Protein AF-A0A8T6X301-F1 (afdb_monomer_lite)

Structure (mmCIF, N/CA/C/O backbone):
data_AF-A0A8T6X301-F1
#
_entry.id   AF-A0A8T6X301-F1
#
loop_
_atom_site.group_PDB
_atom_site.id
_atom_site.type_symbol
_atom_site.label_atom_id
_atom_site.label_alt_id
_atom_site.label_comp_id
_atom_site.label_asym_id
_atom_site.label_entity_id
_atom_site.label_seq_id
_atom_site.pdbx_PDB_ins_code
_atom_site.Cartn_x
_atom_site.Cartn_y
_atom_site.Cartn_z
_atom_site.occupancy
_atom_site.B_iso_or_equiv
_atom_site.auth_seq_id
_atom_site.auth_comp_id
_atom_site.auth_asym_id
_atom_site.auth_atom_id
_atom_site.pdbx_PDB_model_num
ATOM 1 N N . MET A 1 1 ? 9.902 -13.469 -38.252 1.00 62.88 1 MET A N 1
ATOM 2 C CA . MET A 1 1 ? 9.679 -12.055 -37.888 1.00 62.88 1 MET A CA 1
ATOM 3 C C . MET A 1 1 ? 8.294 -11.623 -38.348 1.00 62.88 1 MET A C 1
ATOM 5 O O . MET A 1 1 ? 7.881 -12.083 -39.414 1.00 62.88 1 MET A O 1
ATOM 9 N N . PRO A 1 2 ? 7.570 -10.806 -37.562 1.00 67.19 2 PRO A N 1
ATOM 10 C CA . PRO A 1 2 ? 6.297 -10.228 -37.989 1.00 67.19 2 PRO A CA 1
ATOM 11 C C . PRO A 1 2 ? 6.505 -9.416 -39.274 1.00 67.19 2 PRO A C 1
ATOM 13 O O . PRO A 1 2 ? 7.542 -8.781 -39.426 1.00 67.19 2 PRO A O 1
ATOM 16 N N . ARG A 1 3 ? 5.552 -9.457 -40.213 1.00 77.19 3 ARG A N 1
ATOM 17 C CA . ARG A 1 3 ? 5.609 -8.647 -41.449 1.00 77.19 3 ARG A CA 1
ATOM 18 C C . ARG A 1 3 ? 4.878 -7.310 -41.327 1.00 77.19 3 ARG A C 1
ATOM 20 O O . ARG A 1 3 ? 5.087 -6.445 -42.161 1.00 77.19 3 ARG A O 1
ATOM 27 N N . ASN A 1 4 ? 4.030 -7.170 -40.309 1.00 76.88 4 ASN A N 1
ATOM 28 C CA . ASN A 1 4 ? 3.190 -6.009 -40.030 1.00 76.88 4 ASN A CA 1
ATOM 29 C C . ASN A 1 4 ? 3.044 -5.851 -38.505 1.00 76.88 4 ASN A C 1
ATOM 31 O O . ASN A 1 4 ? 3.171 -6.842 -37.782 1.00 76.88 4 ASN A O 1
ATOM 35 N N . GLY A 1 5 ? 2.709 -4.642 -38.048 1.00 81.50 5 GLY A N 1
ATOM 36 C CA . GLY A 1 5 ? 2.464 -4.317 -36.638 1.00 81.50 5 GLY A CA 1
ATOM 37 C C . GLY A 1 5 ? 3.629 -3.590 -35.963 1.00 81.50 5 GLY A C 1
ATOM 38 O O . GLY A 1 5 ? 4.625 -3.253 -36.605 1.00 81.50 5 GLY A O 1
ATOM 39 N N . THR A 1 6 ? 3.478 -3.354 -34.663 1.00 77.06 6 THR A N 1
ATOM 40 C CA . THR A 1 6 ? 4.498 -2.737 -33.811 1.00 77.06 6 THR A CA 1
ATOM 41 C C . THR A 1 6 ? 5.271 -3.831 -33.087 1.00 77.06 6 THR A C 1
ATOM 43 O O . THR A 1 6 ? 4.674 -4.682 -32.428 1.00 77.06 6 THR A O 1
ATOM 46 N N . LEU A 1 7 ? 6.594 -3.827 -33.228 1.00 78.06 7 LEU A N 1
ATOM 47 C CA . LEU A 1 7 ? 7.490 -4.688 -32.467 1.00 78.06 7 LEU A CA 1
ATOM 48 C C . LEU A 1 7 ? 8.012 -3.904 -31.265 1.00 78.06 7 LEU A C 1
ATOM 50 O O . LEU A 1 7 ? 8.788 -2.969 -31.441 1.00 78.06 7 LEU A O 1
ATOM 54 N N . THR A 1 8 ? 7.619 -4.302 -30.060 1.00 73.75 8 THR A N 1
ATOM 55 C CA . THR A 1 8 ? 8.214 -3.776 -28.827 1.00 73.75 8 THR A CA 1
ATOM 56 C C . THR A 1 8 ? 9.490 -4.550 -28.517 1.00 73.75 8 THR A C 1
ATOM 58 O O . THR A 1 8 ? 9.482 -5.778 -28.449 1.00 73.75 8 THR A O 1
ATOM 61 N N . ILE A 1 9 ? 10.589 -3.828 -28.344 1.00 74.88 9 ILE A N 1
ATOM 62 C CA . ILE A 1 9 ? 11.905 -4.342 -27.991 1.00 74.88 9 ILE A CA 1
ATOM 63 C C . ILE A 1 9 ? 12.242 -3.803 -26.608 1.00 74.88 9 ILE A C 1
ATOM 65 O O . ILE A 1 9 ? 12.338 -2.595 -26.405 1.00 74.88 9 ILE A O 1
ATOM 69 N N . LEU A 1 10 ? 12.441 -4.715 -25.665 1.00 68.94 10 LEU A N 1
ATOM 70 C CA . LEU A 1 10 ? 13.071 -4.407 -24.391 1.00 68.94 10 LEU A CA 1
ATOM 71 C C . LEU A 1 10 ? 14.553 -4.704 -24.542 1.00 68.94 10 LEU A C 1
ATOM 73 O O . LEU A 1 10 ? 14.919 -5.808 -24.947 1.00 68.94 10 LEU A O 1
ATOM 77 N N . TRP A 1 11 ? 15.389 -3.719 -24.251 1.00 77.31 11 TRP A N 1
ATOM 78 C CA . TRP A 1 11 ? 16.832 -3.854 -24.358 1.00 77.31 11 TRP A CA 1
ATOM 79 C C . TRP A 1 11 ? 17.485 -3.403 -23.059 1.00 77.31 11 TRP A C 1
ATOM 81 O O . TRP A 1 11 ? 16.969 -2.531 -22.367 1.00 77.31 11 TRP A O 1
ATOM 91 N N . ALA A 1 12 ? 18.609 -4.024 -22.728 1.00 72.19 12 ALA A N 1
ATOM 92 C CA . ALA A 1 12 ? 19.470 -3.632 -21.628 1.00 72.19 12 ALA A CA 1
ATOM 93 C C . ALA A 1 12 ? 20.923 -3.898 -22.035 1.00 72.19 12 ALA A C 1
ATOM 95 O O . ALA A 1 12 ? 21.205 -4.910 -22.676 1.00 72.19 12 ALA A O 1
ATOM 96 N N . ILE A 1 13 ? 21.817 -2.975 -21.702 1.00 79.81 13 ILE A N 1
ATOM 97 C CA . ILE A 1 13 ? 23.258 -3.028 -21.938 1.00 79.81 13 ILE A CA 1
ATOM 98 C C . ILE A 1 13 ? 23.922 -3.104 -20.564 1.00 79.81 13 ILE A C 1
ATOM 100 O O . ILE A 1 13 ? 23.655 -2.267 -19.704 1.00 79.81 13 ILE A O 1
ATOM 104 N N . GLY A 1 14 ? 24.744 -4.127 -20.338 1.00 79.44 14 GLY A N 1
ATOM 105 C CA . GLY A 1 14 ? 25.605 -4.241 -19.158 1.00 79.44 14 GLY A CA 1
ATOM 106 C C . GLY A 1 14 ? 27.037 -3.815 -19.468 1.00 79.44 14 GLY A C 1
ATOM 107 O O . GLY A 1 14 ? 27.471 -3.913 -20.615 1.00 79.44 14 GLY A O 1
ATOM 108 N N . ASP A 1 15 ? 27.765 -3.380 -18.439 1.00 83.50 15 ASP A N 1
ATOM 109 C CA . ASP A 1 15 ? 29.215 -3.143 -18.525 1.00 83.50 15 ASP A CA 1
ATOM 110 C C . ASP A 1 15 ? 30.022 -4.455 -18.466 1.00 83.50 15 ASP A C 1
ATOM 112 O O . ASP A 1 15 ? 31.225 -4.469 -18.737 1.00 83.50 15 ASP A O 1
ATOM 116 N N . SER A 1 16 ? 29.361 -5.566 -18.123 1.00 82.62 16 SER A N 1
ATOM 117 C CA . SER A 1 16 ? 29.932 -6.909 -18.083 1.00 82.62 16 SER A CA 1
ATOM 118 C C . SER A 1 16 ? 28.962 -7.953 -18.655 1.00 82.62 16 SER A C 1
ATOM 120 O O . SER A 1 16 ? 27.754 -7.726 -18.757 1.00 82.62 16 SER A O 1
ATOM 122 N N . ASP A 1 17 ? 29.512 -9.114 -19.020 1.00 79.50 17 ASP A N 1
ATOM 123 C CA . ASP A 1 17 ? 28.754 -10.305 -19.431 1.00 79.50 17 ASP A CA 1
ATOM 124 C C . ASP A 1 17 ? 28.335 -11.176 -18.223 1.00 79.50 17 ASP A C 1
ATOM 126 O O . ASP A 1 17 ? 27.831 -12.292 -18.398 1.00 79.50 17 ASP A O 1
ATOM 130 N N . GLU A 1 18 ? 28.568 -10.719 -16.985 1.00 79.12 18 GLU A N 1
ATOM 131 C CA . GLU A 1 18 ? 28.134 -11.451 -15.798 1.00 79.12 18 GLU A CA 1
ATOM 132 C C . GLU A 1 18 ? 26.612 -11.351 -15.650 1.00 79.12 18 GLU A C 1
ATOM 134 O O . GLU A 1 18 ? 26.026 -10.274 -15.608 1.00 79.12 18 GLU A O 1
ATOM 139 N N . PHE A 1 19 ? 25.952 -12.507 -15.564 1.00 67.50 19 PHE A N 1
ATOM 140 C CA . PHE A 1 19 ? 24.488 -12.586 -15.516 1.00 67.50 19 PHE A CA 1
ATOM 141 C C . PHE A 1 19 ? 23.875 -11.870 -14.301 1.00 67.50 19 PHE A C 1
ATOM 143 O O . PHE A 1 19 ? 22.731 -11.422 -14.367 1.00 67.50 19 PHE A O 1
ATOM 150 N N . ASP A 1 20 ? 24.629 -11.786 -13.205 1.00 68.94 20 ASP A N 1
ATOM 151 C CA . ASP A 1 20 ? 24.191 -11.172 -11.952 1.00 68.94 20 ASP A CA 1
ATOM 152 C C . ASP A 1 20 ? 24.534 -9.674 -11.870 1.00 68.94 20 ASP A C 1
ATOM 154 O O . ASP A 1 20 ? 24.173 -9.020 -10.888 1.00 68.94 20 ASP A O 1
ATOM 158 N N . ASP A 1 21 ? 25.225 -9.130 -12.876 1.00 69.69 21 ASP A N 1
ATOM 159 C CA . ASP A 1 21 ? 25.680 -7.746 -12.865 1.00 69.69 21 ASP A CA 1
ATOM 160 C C . ASP A 1 21 ? 24.584 -6.776 -13.311 1.00 69.69 21 ASP A C 1
ATOM 162 O O . ASP A 1 21 ? 23.663 -7.095 -14.073 1.00 69.69 21 ASP A O 1
ATOM 166 N N . VAL A 1 22 ? 24.679 -5.550 -12.811 1.00 65.00 22 VAL A N 1
ATOM 167 C CA . VAL A 1 22 ? 23.695 -4.509 -13.099 1.00 65.00 22 VAL A CA 1
ATOM 168 C C . VAL A 1 22 ? 23.860 -3.998 -14.533 1.00 65.00 22 VAL A C 1
ATOM 170 O O . VAL A 1 22 ? 24.961 -3.689 -14.983 1.00 65.00 22 VAL A O 1
ATOM 173 N N . HIS A 1 23 ? 22.745 -3.848 -15.252 1.00 68.12 23 HIS A N 1
ATOM 174 C CA . HIS A 1 23 ? 22.743 -3.203 -16.564 1.00 68.12 23 HIS A CA 1
ATOM 175 C C . HIS A 1 23 ? 23.000 -1.692 -16.441 1.00 68.12 23 HIS A C 1
ATOM 177 O O . HIS A 1 23 ? 22.262 -1.004 -15.733 1.00 68.12 23 HIS A O 1
ATOM 183 N N . ALA A 1 24 ? 24.002 -1.192 -17.168 1.00 71.44 24 ALA A N 1
ATOM 184 C CA . ALA A 1 24 ? 24.401 0.211 -17.232 1.00 71.44 24 ALA A CA 1
ATOM 185 C C . ALA A 1 24 ? 23.349 1.093 -17.920 1.00 71.44 24 ALA A C 1
ATOM 187 O O . ALA A 1 24 ? 23.038 2.183 -17.447 1.00 71.44 24 ALA A O 1
ATOM 188 N N . GLU A 1 25 ? 22.747 0.596 -19.002 1.00 72.62 25 GLU A N 1
ATOM 189 C CA . 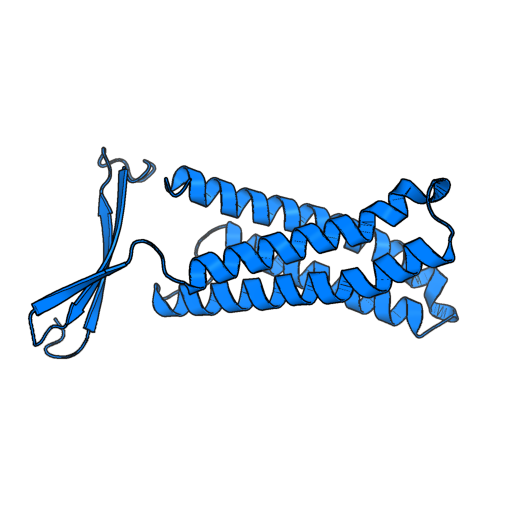GLU A 1 25 ? 21.669 1.276 -19.718 1.00 72.62 25 GLU A CA 1
ATOM 190 C C . GLU A 1 25 ? 20.558 0.290 -20.053 1.00 72.62 25 GLU A C 1
ATOM 192 O O . GLU A 1 25 ? 20.792 -0.904 -20.232 1.00 72.62 25 GLU A O 1
ATOM 197 N N . ARG A 1 26 ? 19.321 0.768 -20.147 1.00 69.62 26 ARG A N 1
ATOM 198 C CA . ARG A 1 26 ? 18.222 -0.027 -20.691 1.00 69.62 26 ARG A CA 1
ATOM 199 C C . ARG A 1 26 ? 17.069 0.844 -21.129 1.00 69.62 26 ARG A C 1
ATOM 201 O O . ARG A 1 26 ? 16.865 1.927 -20.591 1.00 69.62 26 ARG A O 1
ATOM 208 N N . GLY A 1 27 ? 16.247 0.300 -22.010 1.00 67.75 27 GLY A N 1
ATOM 209 C CA . GLY A 1 27 ? 15.086 0.995 -22.524 1.00 67.75 27 GLY A CA 1
ATOM 210 C C . GLY A 1 27 ? 14.039 0.054 -23.092 1.00 67.75 27 GLY A C 1
ATOM 211 O O . GLY A 1 27 ? 14.218 -1.163 -23.211 1.00 67.75 27 GLY A O 1
ATOM 212 N N . ALA A 1 28 ? 12.912 0.656 -23.442 1.00 68.69 28 ALA A N 1
ATOM 213 C CA . ALA A 1 28 ? 11.918 0.049 -24.299 1.00 68.69 28 ALA A CA 1
ATOM 214 C C . ALA A 1 28 ? 11.846 0.881 -25.579 1.00 68.69 28 ALA A C 1
ATOM 216 O O . ALA A 1 28 ? 11.598 2.086 -25.540 1.00 68.69 28 ALA A O 1
ATOM 217 N N . GLY A 1 29 ? 12.071 0.231 -26.713 1.00 74.88 29 GLY A N 1
ATOM 218 C CA . GLY A 1 29 ? 11.831 0.800 -28.029 1.00 74.88 29 GLY A CA 1
ATOM 219 C C . GLY A 1 29 ? 10.643 0.106 -28.670 1.00 74.88 29 GLY A C 1
ATOM 220 O O . GLY A 1 29 ? 10.437 -1.090 -28.478 1.00 74.88 29 GLY A O 1
ATOM 221 N N . SER A 1 30 ? 9.863 0.823 -29.462 1.00 77.62 30 SER A N 1
ATOM 222 C CA . SER A 1 30 ? 8.906 0.203 -30.370 1.00 77.62 30 SER A CA 1
ATOM 223 C C . SER A 1 30 ? 9.292 0.535 -31.801 1.00 77.62 30 SER A C 1
ATOM 225 O O . SER A 1 30 ? 9.649 1.671 -32.092 1.00 77.62 30 SER A O 1
ATOM 227 N N . ILE A 1 31 ? 9.282 -0.460 -32.686 1.00 81.06 31 ILE A N 1
ATOM 228 C CA . ILE A 1 31 ? 9.543 -0.281 -34.115 1.00 81.06 31 ILE A CA 1
ATOM 229 C C . ILE A 1 31 ? 8.270 -0.641 -34.862 1.00 81.06 31 ILE A C 1
ATOM 231 O O . ILE A 1 31 ? 7.806 -1.785 -34.811 1.00 81.06 31 ILE A O 1
ATOM 235 N N . GLU A 1 32 ? 7.707 0.315 -35.593 1.00 85.31 32 GLU A N 1
ATOM 236 C CA . GLU A 1 32 ? 6.650 0.002 -36.543 1.00 85.31 32 GLU A CA 1
ATOM 237 C C . GLU A 1 32 ? 7.271 -0.682 -37.769 1.00 85.31 32 GLU A C 1
ATOM 239 O O . GLU A 1 32 ? 7.989 -0.074 -38.564 1.00 85.31 32 GLU A O 1
ATOM 244 N N . VAL A 1 33 ? 6.991 -1.979 -37.932 1.00 84.38 33 VAL A N 1
ATOM 245 C CA . VAL A 1 33 ? 7.681 -2.861 -38.892 1.00 84.38 33 VAL A CA 1
ATOM 246 C C . VAL A 1 33 ? 7.507 -2.401 -40.346 1.00 84.38 33 VAL A C 1
ATOM 248 O O . VAL A 1 33 ? 8.330 -2.710 -41.204 1.00 84.38 33 VAL A O 1
ATOM 251 N N . ARG A 1 34 ? 6.438 -1.651 -40.639 1.00 84.00 34 ARG A N 1
ATOM 252 C CA . ARG A 1 34 ? 6.105 -1.196 -41.996 1.00 84.00 34 ARG A CA 1
ATOM 253 C C . ARG A 1 34 ? 6.836 0.083 -42.403 1.00 84.00 34 ARG A C 1
ATOM 255 O O . ARG A 1 34 ? 7.172 0.243 -43.572 1.00 84.00 34 ARG A O 1
ATOM 262 N N . THR A 1 35 ? 7.009 1.009 -41.470 1.00 83.50 35 THR A N 1
ATOM 263 C CA . THR A 1 35 ? 7.534 2.362 -41.714 1.00 83.50 35 THR A CA 1
ATOM 264 C C . THR A 1 35 ? 8.985 2.501 -41.268 1.00 83.50 35 THR A C 1
ATOM 266 O O . THR A 1 35 ? 9.679 3.388 -41.754 1.00 83.50 35 THR A O 1
ATOM 269 N N . GLY A 1 36 ? 9.451 1.629 -40.367 1.00 78.88 36 GLY A N 1
ATOM 270 C CA . GLY A 1 36 ? 10.773 1.721 -39.753 1.00 78.88 36 GLY A CA 1
ATOM 271 C C . GLY A 1 36 ? 10.885 2.849 -38.726 1.00 78.88 36 GLY A C 1
ATOM 272 O O . GLY A 1 36 ? 11.986 3.138 -38.269 1.00 78.88 36 GLY A O 1
ATOM 273 N N . THR A 1 37 ? 9.773 3.495 -38.363 1.00 81.44 37 THR A N 1
ATOM 274 C CA . THR A 1 37 ? 9.760 4.511 -37.311 1.00 81.44 37 THR A CA 1
ATOM 275 C C . THR A 1 37 ? 9.928 3.840 -35.957 1.00 81.44 37 THR A C 1
ATOM 277 O O . THR A 1 37 ? 9.172 2.926 -35.617 1.00 81.44 37 THR A O 1
ATOM 280 N N . SER A 1 38 ? 10.927 4.299 -35.206 1.00 74.81 38 SER A N 1
ATOM 281 C CA . SER A 1 38 ? 11.196 3.860 -33.844 1.00 74.81 38 SER A CA 1
ATOM 282 C C . SER A 1 38 ? 10.802 4.938 -32.845 1.00 74.81 38 SER A C 1
ATOM 284 O O . SER A 1 38 ? 11.154 6.103 -33.029 1.00 74.81 38 SER A O 1
ATOM 286 N N . GLU A 1 39 ? 10.124 4.544 -31.776 1.00 73.12 39 GLU A N 1
ATOM 287 C CA . GLU A 1 39 ? 9.834 5.407 -30.634 1.00 73.12 39 GLU A CA 1
ATOM 288 C C . GLU A 1 39 ? 10.472 4.787 -29.392 1.00 73.12 39 GLU A C 1
ATOM 290 O O . GLU A 1 39 ? 10.275 3.602 -29.113 1.00 73.12 39 GLU A O 1
ATOM 295 N N . GLU A 1 40 ? 11.275 5.571 -28.682 1.00 63.81 40 GLU A N 1
ATOM 296 C CA . GLU A 1 40 ? 11.937 5.159 -27.451 1.00 63.81 40 GLU A CA 1
ATOM 297 C C . GLU A 1 40 ? 11.187 5.757 -26.265 1.00 63.81 40 GLU A C 1
ATOM 299 O O . GLU A 1 40 ? 10.841 6.937 -26.256 1.00 63.81 40 GLU A O 1
ATOM 304 N N . THR A 1 41 ? 10.871 4.929 -25.275 1.00 61.97 41 THR A N 1
ATOM 305 C CA . THR A 1 41 ? 10.197 5.371 -24.056 1.00 61.97 41 THR A CA 1
ATOM 306 C C . THR A 1 41 ? 11.008 4.902 -22.861 1.00 61.97 41 THR A C 1
ATOM 308 O O . THR A 1 41 ? 11.050 3.712 -22.555 1.00 61.97 41 THR A O 1
ATOM 311 N N . GLU A 1 42 ? 11.635 5.853 -22.169 1.00 58.78 42 GLU A N 1
ATOM 312 C CA . GLU A 1 42 ? 12.458 5.578 -20.986 1.00 58.78 42 GLU A CA 1
ATOM 313 C C . GLU A 1 42 ? 11.623 5.014 -19.827 1.00 58.78 42 GLU A C 1
ATOM 315 O O . GLU A 1 42 ? 12.083 4.140 -19.098 1.00 58.78 42 GLU A O 1
ATOM 320 N N . THR A 1 43 ? 10.365 5.454 -19.672 1.00 62.88 43 THR A N 1
ATOM 321 C CA . THR A 1 43 ? 9.457 4.973 -18.619 1.00 62.88 43 THR A CA 1
ATOM 322 C C . THR A 1 43 ? 8.001 4.982 -19.095 1.00 62.88 43 THR A C 1
ATOM 324 O O . THR A 1 43 ? 7.535 5.968 -19.669 1.00 62.88 43 THR A O 1
ATOM 327 N N . THR A 1 44 ? 7.238 3.903 -18.874 1.00 69.94 44 THR A N 1
ATOM 328 C CA . THR A 1 44 ? 5.802 3.941 -19.195 1.00 69.94 44 THR A CA 1
ATOM 329 C C . THR A 1 44 ? 5.064 4.769 -18.134 1.00 69.94 44 THR A C 1
ATOM 331 O O . THR A 1 44 ? 5.315 4.596 -16.939 1.00 69.94 44 THR A O 1
ATOM 334 N N . PRO A 1 45 ? 4.099 5.635 -18.499 1.00 81.81 45 PRO A N 1
ATOM 335 C CA . PRO A 1 45 ? 3.297 6.383 -17.522 1.00 81.81 45 PRO A CA 1
ATOM 336 C C . PRO A 1 45 ? 2.625 5.490 -16.462 1.00 81.81 45 PRO A C 1
ATOM 338 O O . PRO A 1 45 ? 2.414 5.905 -15.320 1.00 81.81 45 PRO A O 1
ATOM 341 N N . VAL A 1 46 ? 2.327 4.238 -16.826 1.00 86.19 46 VAL A N 1
ATOM 342 C CA . VAL A 1 46 ? 1.753 3.212 -15.945 1.00 86.19 46 VAL A CA 1
ATOM 343 C C . VAL A 1 46 ? 2.715 2.830 -14.814 1.00 86.19 46 VAL A C 1
ATOM 345 O O . VAL A 1 46 ? 2.270 2.634 -13.681 1.00 86.19 46 VAL A O 1
ATOM 348 N N . TYR A 1 47 ? 4.023 2.789 -15.087 1.00 85.75 47 TYR A N 1
ATOM 349 C CA . TYR A 1 47 ? 5.064 2.539 -14.091 1.00 85.75 47 TYR A CA 1
ATOM 350 C C . TYR A 1 47 ? 5.050 3.607 -12.988 1.00 85.75 47 TYR A C 1
ATOM 352 O O . TYR A 1 47 ? 4.901 3.308 -11.799 1.00 85.75 47 TYR A O 1
ATOM 360 N N . THR A 1 48 ? 5.113 4.878 -13.391 1.00 88.56 48 THR A N 1
ATOM 361 C CA . THR A 1 48 ? 5.083 6.026 -12.474 1.00 88.56 48 THR A CA 1
ATOM 362 C C . THR A 1 48 ? 3.775 6.079 -11.688 1.00 88.56 48 THR A C 1
ATOM 364 O O . THR A 1 48 ? 3.773 6.342 -10.482 1.00 88.56 48 THR A O 1
ATOM 367 N N . MET A 1 49 ? 2.655 5.753 -12.338 1.00 92.88 49 MET A N 1
ATOM 368 C CA . MET A 1 49 ? 1.355 5.644 -11.682 1.00 92.88 49 MET A CA 1
ATOM 369 C C . MET A 1 49 ? 1.342 4.544 -10.609 1.00 92.88 49 MET A C 1
ATOM 371 O O . MET A 1 49 ? 0.878 4.800 -9.496 1.00 92.88 49 MET A O 1
ATOM 375 N N . HIS A 1 50 ? 1.876 3.349 -10.896 1.00 94.25 50 HIS A N 1
ATOM 376 C CA . HIS A 1 50 ? 2.017 2.272 -9.910 1.00 94.25 50 HIS A CA 1
ATOM 377 C C . HIS A 1 50 ? 2.792 2.750 -8.677 1.00 94.25 50 HIS A C 1
ATOM 379 O O . HIS A 1 50 ? 2.285 2.650 -7.557 1.00 94.25 50 HIS A O 1
ATOM 385 N N . MET A 1 51 ? 3.981 3.323 -8.881 1.00 93.50 51 MET A N 1
ATOM 386 C CA . MET A 1 51 ? 4.818 3.817 -7.787 1.00 93.50 51 MET A CA 1
ATOM 387 C C . MET A 1 51 ? 4.106 4.866 -6.935 1.00 93.50 51 MET A C 1
ATOM 389 O O . MET A 1 51 ? 4.078 4.745 -5.710 1.00 93.50 51 MET A O 1
ATOM 393 N N . ALA A 1 52 ? 3.512 5.879 -7.571 1.00 95.12 52 ALA A N 1
ATOM 394 C CA . ALA A 1 52 ? 2.839 6.967 -6.874 1.00 95.12 52 ALA A CA 1
ATOM 395 C C . ALA A 1 52 ? 1.654 6.459 -6.038 1.00 95.12 52 ALA A C 1
ATOM 397 O O . ALA A 1 52 ? 1.491 6.853 -4.881 1.00 95.12 52 ALA A O 1
ATOM 398 N N . LEU A 1 53 ? 0.852 5.544 -6.592 1.00 97.69 53 LEU A N 1
ATOM 399 C CA . LEU A 1 53 ? -0.298 4.955 -5.906 1.00 97.69 53 LEU A CA 1
ATOM 400 C C . LEU A 1 53 ? 0.119 4.071 -4.726 1.00 97.69 53 LEU A C 1
ATOM 402 O O . LEU A 1 53 ? -0.482 4.173 -3.654 1.00 97.69 53 LEU A O 1
ATOM 406 N N . ILE A 1 54 ? 1.161 3.246 -4.886 1.00 97.81 54 ILE A N 1
ATOM 407 C CA . ILE A 1 54 ? 1.708 2.443 -3.786 1.00 97.81 54 ILE A CA 1
ATOM 408 C C . ILE A 1 54 ? 2.297 3.350 -2.703 1.00 97.81 54 ILE A C 1
ATOM 410 O O . ILE A 1 54 ? 1.958 3.180 -1.533 1.00 97.81 54 ILE A O 1
ATOM 414 N N . ALA A 1 55 ? 3.117 4.340 -3.063 1.00 96.94 55 ALA A N 1
ATOM 415 C CA . ALA A 1 55 ? 3.721 5.269 -2.109 1.00 96.94 55 ALA A CA 1
ATOM 416 C C . ALA A 1 55 ? 2.656 6.040 -1.314 1.00 96.94 55 ALA A C 1
ATOM 418 O O . ALA A 1 55 ? 2.727 6.113 -0.084 1.00 96.94 55 ALA A O 1
ATOM 419 N N . LEU A 1 56 ? 1.623 6.547 -1.996 1.00 97.88 56 LEU A N 1
ATOM 420 C CA . LEU A 1 56 ? 0.490 7.208 -1.356 1.00 97.88 56 LEU A CA 1
ATOM 421 C C . LEU A 1 56 ? -0.282 6.243 -0.447 1.00 97.88 56 LEU A C 1
ATOM 423 O O . LEU A 1 56 ? -0.560 6.576 0.704 1.00 97.88 56 LEU A O 1
ATOM 427 N N . GLY A 1 57 ? -0.605 5.042 -0.934 1.00 98.12 57 GLY A N 1
ATOM 428 C CA . GLY A 1 57 ? -1.324 4.021 -0.173 1.00 98.12 57 GLY A CA 1
ATOM 429 C C . GLY A 1 57 ? -0.587 3.627 1.107 1.00 98.12 57 GLY A C 1
ATOM 430 O O . GLY A 1 57 ? -1.170 3.633 2.191 1.00 98.12 57 GLY A O 1
ATOM 431 N N . VAL A 1 58 ? 0.717 3.368 1.013 1.00 98.00 58 VAL A N 1
ATOM 432 C CA . VAL A 1 58 ? 1.568 3.039 2.163 1.00 98.00 58 VAL A CA 1
ATOM 433 C C . VAL A 1 58 ? 1.693 4.227 3.111 1.00 98.00 58 VAL A C 1
ATOM 435 O O . VAL A 1 58 ? 1.468 4.065 4.312 1.00 98.00 58 VAL A O 1
ATOM 438 N N . GLY A 1 59 ? 1.955 5.432 2.599 1.00 98.06 59 GLY A N 1
ATOM 439 C CA . GLY A 1 59 ? 2.009 6.650 3.408 1.00 98.06 59 GLY A CA 1
ATOM 440 C C . GLY A 1 59 ? 0.729 6.849 4.225 1.00 98.06 59 GLY A C 1
ATOM 441 O O . GLY A 1 59 ? 0.784 6.990 5.449 1.00 98.06 59 GLY A O 1
ATOM 442 N N . LEU A 1 60 ? -0.437 6.744 3.581 1.00 97.69 60 LEU A N 1
ATOM 443 C CA . LEU A 1 60 ? -1.739 6.842 4.243 1.00 97.69 60 LEU A CA 1
ATOM 444 C C . LEU A 1 60 ? -1.983 5.702 5.243 1.00 97.69 60 LEU A C 1
ATOM 446 O O . LEU A 1 60 ? -2.563 5.947 6.305 1.00 97.69 60 LEU A O 1
ATOM 450 N N . ALA A 1 61 ? -1.522 4.478 4.964 1.00 97.50 61 ALA A N 1
ATOM 451 C CA . ALA A 1 61 ? -1.623 3.358 5.899 1.00 97.50 61 ALA A CA 1
ATOM 452 C C . ALA A 1 61 ? -0.846 3.647 7.195 1.00 97.50 61 ALA A C 1
ATOM 454 O O . ALA A 1 61 ? -1.403 3.513 8.290 1.00 97.50 61 ALA A O 1
ATOM 455 N N . PHE A 1 62 ? 0.392 4.142 7.093 1.00 97.06 62 PHE A N 1
ATOM 456 C CA . PHE A 1 62 ? 1.187 4.569 8.249 1.00 97.06 62 PHE A CA 1
ATOM 457 C C . PHE A 1 62 ? 0.559 5.774 8.967 1.00 97.06 62 PHE A C 1
ATOM 459 O O . PHE A 1 62 ? 0.451 5.773 10.199 1.0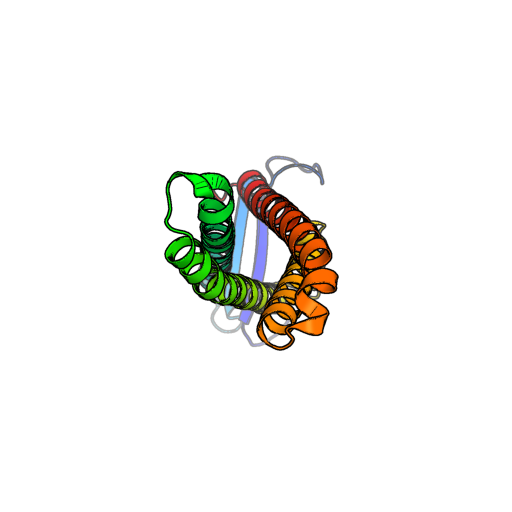0 97.06 62 PHE A O 1
ATOM 466 N N . SER A 1 63 ? 0.050 6.763 8.225 1.00 95.50 63 SER A N 1
ATOM 467 C CA . SER A 1 63 ? -0.688 7.899 8.790 1.00 95.50 63 SER A CA 1
ATOM 468 C C . SER A 1 63 ? -1.966 7.474 9.518 1.00 95.50 63 SER A C 1
ATOM 470 O O . SER A 1 63 ? -2.313 8.080 10.527 1.00 95.50 63 SER A O 1
ATOM 472 N N . SER A 1 64 ? -2.647 6.410 9.078 1.00 94.88 64 SER A N 1
ATOM 473 C CA . SER A 1 64 ? -3.831 5.864 9.761 1.00 94.88 64 SER A CA 1
ATOM 474 C C . SER A 1 64 ? -3.490 5.215 11.110 1.00 94.88 64 SER A C 1
ATOM 476 O O . SER A 1 64 ? -4.340 5.123 12.001 1.00 94.88 64 SER A O 1
ATOM 478 N N . TYR A 1 65 ? -2.241 4.776 11.273 1.00 93.25 65 TYR A N 1
ATOM 479 C CA . TYR A 1 65 ? -1.737 4.095 12.460 1.00 93.25 65 TYR A CA 1
ATOM 480 C C . TYR A 1 65 ? -1.085 5.057 13.469 1.00 93.25 65 TYR A C 1
ATOM 482 O O . TYR A 1 65 ? -1.252 4.882 14.678 1.00 93.25 65 TYR A O 1
ATOM 490 N N . LEU A 1 66 ? -0.411 6.118 13.014 1.00 89.94 66 LEU A N 1
ATOM 491 C CA . LEU A 1 66 ? 0.263 7.107 13.874 1.00 89.94 66 LEU A CA 1
ATOM 492 C C . LEU A 1 66 ? -0.622 7.684 15.007 1.00 89.94 66 LEU A C 1
ATOM 494 O O . LEU A 1 66 ? -0.181 7.685 16.162 1.00 89.94 66 LEU A O 1
ATOM 498 N N . PRO A 1 67 ? -1.885 8.092 14.766 1.00 86.38 67 PRO A N 1
ATOM 499 C CA . PRO A 1 67 ? -2.785 8.568 15.819 1.00 86.38 67 PRO A CA 1
ATOM 500 C C . PRO A 1 67 ? -3.056 7.528 16.920 1.00 86.38 67 PRO A C 1
ATOM 502 O O . PRO A 1 67 ? -3.323 7.893 18.065 1.00 86.38 67 PRO A O 1
ATOM 505 N N . ILE A 1 68 ? -2.957 6.230 16.601 1.00 84.56 68 ILE A N 1
ATOM 506 C CA . ILE A 1 68 ? -3.075 5.128 17.566 1.00 84.56 68 ILE A CA 1
ATOM 507 C C . ILE A 1 68 ? -1.829 5.048 18.449 1.00 84.56 68 ILE A C 1
ATOM 509 O O . ILE A 1 68 ? -1.935 4.634 19.596 1.00 84.56 68 ILE A O 1
ATOM 513 N N . ARG A 1 69 ? -0.643 5.431 17.978 1.00 85.31 69 ARG A N 1
ATOM 514 C CA . ARG A 1 69 ? 0.555 5.482 18.834 1.00 85.31 69 ARG A CA 1
ATOM 515 C C . ARG A 1 69 ? 0.618 6.755 19.664 1.00 85.31 69 ARG A C 1
ATOM 517 O O . ARG A 1 69 ? 1.051 6.717 20.810 1.00 85.31 69 ARG A O 1
ATOM 524 N N . LEU A 1 70 ? 0.078 7.847 19.140 1.00 85.94 70 LEU A N 1
ATOM 525 C CA . LEU A 1 70 ? 0.060 9.154 19.791 1.00 85.94 70 LEU A CA 1
ATOM 526 C C . LEU A 1 70 ? -1.226 9.409 20.596 1.00 85.94 70 LEU A C 1
ATOM 528 O O . LEU A 1 70 ? -1.659 10.555 20.704 1.00 85.94 70 LEU A O 1
ATOM 532 N N . LYS A 1 71 ? -1.852 8.378 21.192 1.00 75.69 71 LYS A N 1
ATOM 533 C CA . LYS A 1 71 ? -3.165 8.521 21.873 1.00 75.69 71 LYS A CA 1
ATOM 534 C C . LYS A 1 71 ? -3.181 9.574 22.981 1.00 75.69 71 LYS A C 1
ATOM 536 O O . LYS A 1 71 ? -4.243 10.109 23.267 1.00 75.69 71 LYS A O 1
ATOM 541 N N . GLY A 1 72 ? -2.033 9.864 23.599 1.00 77.62 72 GLY A N 1
ATOM 542 C CA . GLY A 1 72 ? -1.903 10.924 24.605 1.00 77.62 72 GLY A CA 1
ATOM 543 C C . GLY A 1 72 ? -1.998 12.344 24.034 1.00 77.62 72 GLY A C 1
ATOM 544 O O . GLY A 1 72 ? -2.321 13.268 24.767 1.00 77.62 72 GLY A O 1
ATOM 545 N N . ARG A 1 73 ? -1.761 12.524 22.728 1.00 81.62 73 ARG A N 1
ATOM 546 C CA . ARG A 1 73 ? -1.807 13.826 22.040 1.00 81.62 73 ARG A CA 1
ATOM 547 C C . ARG A 1 73 ? -3.121 14.086 21.303 1.00 81.62 73 ARG A C 1
ATOM 549 O O . ARG A 1 73 ? -3.387 15.222 20.929 1.00 81.62 73 ARG A O 1
ATOM 556 N N . PHE A 1 74 ? -3.949 13.060 21.088 1.00 77.06 74 PHE A N 1
ATOM 557 C CA . PHE A 1 74 ? -5.191 13.182 20.322 1.00 77.06 74 PHE A CA 1
ATOM 558 C C . PHE A 1 74 ? -6.423 12.773 21.138 1.00 77.06 74 PHE A C 1
ATOM 560 O O . PHE A 1 74 ? -6.438 11.696 21.738 1.00 77.06 74 PHE A O 1
ATOM 567 N N . PRO A 1 75 ? -7.522 13.552 21.091 1.00 83.25 75 PRO A N 1
ATOM 568 C CA . PRO A 1 75 ? -8.764 13.151 21.734 1.00 83.25 75 PRO A CA 1
ATOM 569 C C . PRO A 1 75 ? -9.272 11.829 21.152 1.00 83.25 75 PRO A C 1
ATOM 571 O O . PRO A 1 75 ? -9.228 11.621 19.934 1.00 83.25 75 PRO A O 1
ATOM 574 N N . LYS A 1 76 ? -9.824 10.956 22.011 1.00 80.31 76 LYS A N 1
ATOM 575 C CA . LYS A 1 76 ? -10.243 9.586 21.648 1.00 80.31 76 LYS A CA 1
ATOM 576 C C . LYS A 1 76 ? -11.096 9.513 20.374 1.00 80.31 76 LYS A C 1
ATOM 578 O O . LYS A 1 76 ? -10.964 8.592 19.577 1.00 80.31 76 LYS A O 1
ATOM 583 N N . ARG A 1 77 ? -11.965 10.505 20.172 1.00 85.50 77 ARG A N 1
ATOM 584 C CA . ARG A 1 77 ? -12.884 10.566 19.030 1.00 85.50 77 ARG A CA 1
ATOM 585 C C . ARG A 1 77 ? -12.199 10.961 17.716 1.00 85.50 77 ARG A C 1
ATOM 587 O O . ARG A 1 77 ? -12.684 10.566 16.662 1.00 85.50 77 ARG A O 1
ATOM 594 N N . ARG A 1 78 ? -11.104 11.733 17.753 1.00 89.44 78 ARG A N 1
ATOM 595 C CA . ARG A 1 78 ? -10.411 12.217 16.544 1.00 89.44 78 ARG A CA 1
ATOM 596 C C . ARG A 1 78 ? -9.491 11.157 15.948 1.00 89.44 78 ARG A C 1
ATOM 598 O O . ARG A 1 78 ? -9.595 10.903 14.756 1.00 89.44 78 ARG A O 1
ATOM 605 N N . TRP A 1 79 ? -8.661 10.495 16.761 1.00 91.25 79 TRP A N 1
ATOM 606 C CA . TRP A 1 79 ? -7.753 9.462 16.240 1.00 91.25 79 TRP A CA 1
ATOM 607 C C . TRP A 1 79 ? -8.526 8.308 15.593 1.00 91.25 79 TRP A C 1
ATOM 609 O O . TRP A 1 79 ? -8.135 7.815 14.543 1.00 91.25 79 TRP A O 1
ATOM 619 N N . PHE A 1 80 ? -9.663 7.924 16.184 1.00 91.19 80 PHE A N 1
ATOM 620 C CA . PHE A 1 80 ? -10.492 6.846 15.654 1.00 91.19 80 PHE A CA 1
ATOM 621 C C . PHE A 1 80 ? -11.132 7.223 14.312 1.00 91.19 80 PHE A C 1
ATOM 623 O O . PHE A 1 80 ? -11.155 6.404 13.399 1.00 91.19 80 PHE A O 1
ATOM 630 N N . LYS A 1 81 ? -11.590 8.477 14.167 1.00 92.69 81 LYS A N 1
ATOM 631 C CA . LYS A 1 81 ? -12.091 9.011 12.890 1.00 92.69 81 LYS A CA 1
ATOM 632 C C . LYS A 1 81 ? -11.001 9.065 11.817 1.00 92.69 81 LYS A C 1
ATOM 634 O O . LYS A 1 81 ? -11.255 8.714 10.677 1.00 92.69 81 LYS A O 1
ATOM 639 N N . LEU A 1 82 ? -9.787 9.483 12.169 1.00 93.25 82 LEU A N 1
ATOM 640 C CA . LEU A 1 82 ? -8.678 9.471 11.213 1.00 93.25 82 LEU A CA 1
ATOM 641 C C . LEU A 1 82 ? -8.366 8.044 10.762 1.00 93.25 82 LEU A C 1
ATOM 643 O O . LEU A 1 82 ? -8.264 7.797 9.570 1.00 93.25 82 LEU A O 1
ATOM 647 N N . HIS A 1 83 ? -8.303 7.093 11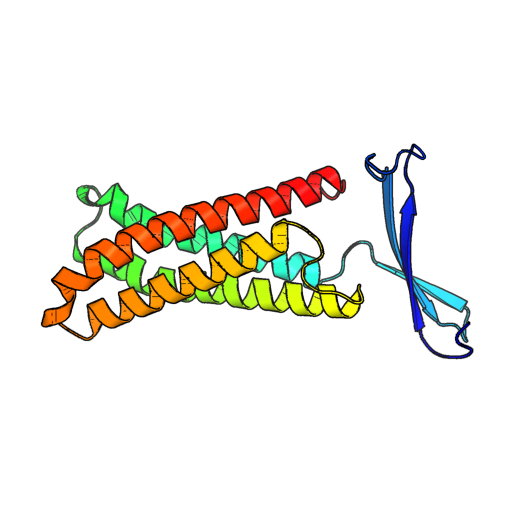.693 1.00 94.94 83 HIS A N 1
ATOM 648 C CA . HIS A 1 83 ? -8.047 5.696 11.363 1.00 94.94 83 HIS A CA 1
ATOM 649 C C . HIS A 1 83 ? -9.121 5.102 10.432 1.00 94.94 83 HIS A C 1
ATOM 651 O O . HIS A 1 83 ? -8.779 4.541 9.397 1.00 94.94 83 HIS A O 1
ATOM 657 N N . ILE A 1 84 ? -10.411 5.271 10.758 1.00 94.88 84 ILE A N 1
ATOM 658 C CA . ILE A 1 84 ? -11.517 4.698 9.968 1.00 94.88 84 ILE A CA 1
ATOM 659 C C . ILE A 1 84 ? -11.642 5.313 8.567 1.00 94.88 84 ILE A C 1
ATOM 661 O O . ILE A 1 84 ? -12.114 4.631 7.666 1.00 94.88 84 ILE A O 1
ATOM 665 N N . TYR A 1 85 ? -11.227 6.571 8.368 1.00 95.56 85 TYR A N 1
ATOM 666 C CA . TYR A 1 85 ? -11.274 7.219 7.053 1.00 95.56 85 TYR A CA 1
ATOM 667 C C . TYR A 1 85 ? -10.000 7.007 6.236 1.00 95.56 85 TYR A C 1
ATOM 669 O O . TYR A 1 85 ? -10.088 6.720 5.048 1.00 95.56 85 TYR A O 1
ATOM 677 N N . LEU A 1 86 ? -8.818 7.104 6.849 1.00 96.50 86 LEU A N 1
ATOM 678 C CA . LEU A 1 86 ? -7.554 6.946 6.127 1.00 96.50 86 LEU A CA 1
ATOM 679 C C . LEU A 1 86 ? -7.299 5.494 5.719 1.00 96.50 86 LEU A C 1
ATOM 681 O O . LEU A 1 86 ? -6.778 5.269 4.634 1.00 96.50 86 LEU A O 1
ATOM 685 N N . ALA A 1 87 ? -7.686 4.515 6.545 1.00 96.00 87 ALA A N 1
ATOM 686 C CA . ALA A 1 87 ? -7.465 3.104 6.240 1.00 96.00 87 ALA A CA 1
ATOM 687 C C . ALA A 1 87 ? -8.088 2.664 4.896 1.00 96.00 87 ALA A C 1
ATOM 68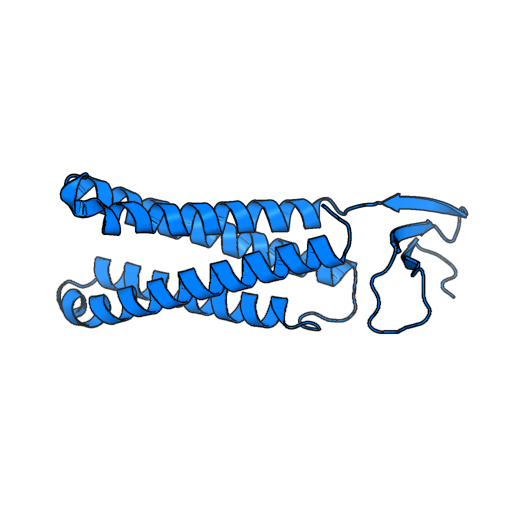9 O O . ALA A 1 87 ? -7.345 2.170 4.056 1.00 96.00 87 ALA A O 1
ATOM 690 N N . PRO A 1 88 ? -9.391 2.857 4.610 1.00 96.56 88 PRO A N 1
ATOM 691 C CA . PRO A 1 88 ? -9.955 2.444 3.323 1.00 96.56 88 PRO A CA 1
ATOM 692 C C . PRO A 1 88 ? -9.366 3.209 2.128 1.00 96.56 88 PRO A C 1
ATOM 694 O O . PRO A 1 88 ? -9.190 2.611 1.071 1.00 96.56 88 PRO A O 1
ATOM 697 N N . ILE A 1 89 ? -9.009 4.490 2.287 1.00 97.88 89 ILE A N 1
ATOM 698 C CA . ILE A 1 89 ? -8.361 5.274 1.219 1.00 97.88 89 ILE A CA 1
ATOM 699 C C . ILE A 1 89 ? -6.964 4.713 0.919 1.00 97.88 89 ILE A C 1
ATOM 701 O O . ILE A 1 89 ? -6.620 4.512 -0.243 1.00 97.88 89 ILE A O 1
ATOM 705 N N . ALA A 1 90 ? -6.188 4.400 1.960 1.00 97.94 90 ALA A N 1
ATOM 706 C CA . ALA A 1 90 ? -4.882 3.761 1.834 1.00 97.94 90 ALA A CA 1
ATOM 707 C C . ALA A 1 90 ? -4.974 2.438 1.059 1.00 97.94 90 ALA A C 1
ATOM 709 O O . ALA A 1 90 ? -4.213 2.207 0.123 1.00 97.94 90 ALA A O 1
ATOM 710 N N . ILE A 1 91 ? -5.955 1.600 1.409 1.00 98.00 91 ILE A N 1
ATOM 711 C CA . ILE A 1 91 ? -6.202 0.315 0.742 1.00 98.00 91 ILE A CA 1
ATOM 712 C C . ILE A 1 91 ? -6.604 0.519 -0.718 1.00 98.00 91 ILE A C 1
ATOM 714 O O . ILE A 1 91 ? -6.114 -0.206 -1.579 1.00 98.00 91 ILE A O 1
ATOM 718 N N . GLY A 1 92 ? -7.439 1.519 -1.011 1.00 98.00 92 GLY A N 1
ATOM 719 C CA . GLY A 1 92 ? -7.771 1.900 -2.383 1.00 98.00 92 GLY A CA 1
ATOM 720 C C . GLY A 1 92 ? -6.526 2.247 -3.201 1.00 98.00 92 GLY A C 1
ATOM 721 O O . GLY A 1 92 ? -6.360 1.723 -4.298 1.00 98.00 92 GLY A O 1
ATOM 722 N N . GLY A 1 93 ? -5.612 3.045 -2.640 1.00 97.88 93 GLY A N 1
ATOM 723 C CA . GLY A 1 93 ? -4.324 3.359 -3.269 1.00 97.88 93 GLY A CA 1
ATOM 724 C C . GLY A 1 93 ? -3.478 2.114 -3.547 1.00 97.88 93 GLY A C 1
ATOM 725 O O . GLY A 1 93 ? -2.989 1.946 -4.660 1.00 97.88 93 GLY A O 1
ATOM 726 N N . VAL A 1 94 ? -3.376 1.193 -2.581 1.00 98.12 94 VAL A N 1
ATOM 727 C CA . VAL A 1 94 ? -2.646 -0.076 -2.765 1.00 98.12 94 VAL A CA 1
ATOM 728 C C . VAL A 1 94 ? -3.281 -0.941 -3.858 1.00 98.12 94 VAL A C 1
ATOM 730 O O . VAL A 1 94 ? -2.562 -1.451 -4.712 1.00 98.12 94 VAL A O 1
ATOM 733 N N . ILE A 1 95 ? -4.611 -1.087 -3.874 1.00 98.38 95 ILE A N 1
ATOM 734 C CA . ILE A 1 95 ? -5.325 -1.863 -4.902 1.00 98.38 95 ILE A CA 1
ATOM 735 C C . ILE A 1 95 ? -5.082 -1.263 -6.286 1.00 98.38 95 ILE A C 1
ATOM 737 O O . ILE A 1 95 ? -4.680 -1.983 -7.193 1.00 98.38 95 ILE A O 1
ATOM 741 N N . LEU A 1 96 ? -5.289 0.047 -6.448 1.00 98.06 96 LEU A N 1
ATOM 742 C CA . LEU A 1 96 ? -5.083 0.721 -7.731 1.00 98.06 96 LEU A CA 1
ATOM 743 C C . LEU A 1 96 ? -3.621 0.633 -8.182 1.00 98.06 96 LEU A C 1
ATOM 745 O O . LEU A 1 96 ? -3.363 0.396 -9.359 1.00 98.06 96 LEU A O 1
ATOM 749 N N . GLY A 1 97 ? -2.672 0.754 -7.250 1.00 97.38 97 GLY A N 1
ATOM 750 C CA . GLY A 1 97 ? -1.255 0.546 -7.525 1.00 97.38 97 GLY A CA 1
ATOM 751 C C . GLY A 1 97 ? -0.977 -0.869 -8.033 1.00 97.38 97 GLY A C 1
ATOM 752 O O . GLY A 1 97 ? -0.362 -1.028 -9.082 1.00 97.38 97 GLY A O 1
ATOM 753 N N . VAL A 1 98 ? -1.465 -1.910 -7.355 1.00 96.00 98 VAL A N 1
ATOM 754 C CA . VAL A 1 98 ? -1.297 -3.305 -7.808 1.00 96.00 98 VAL A CA 1
ATOM 755 C C . VAL A 1 98 ? -1.953 -3.539 -9.173 1.00 96.00 98 VAL A C 1
ATOM 757 O O . VAL A 1 98 ? -1.358 -4.194 -10.025 1.00 96.00 98 VAL A O 1
ATOM 760 N N . THR A 1 99 ? -3.130 -2.963 -9.421 1.00 95.69 99 THR A N 1
ATOM 761 C CA . THR A 1 99 ? -3.791 -3.016 -10.733 1.00 95.69 99 THR A CA 1
ATOM 762 C C . THR A 1 99 ? -2.936 -2.369 -11.825 1.00 95.69 99 THR A C 1
ATOM 764 O O . THR A 1 99 ? -2.786 -2.946 -12.899 1.00 95.69 99 THR A O 1
ATOM 767 N N . ALA A 1 100 ? -2.317 -1.216 -11.552 1.00 94.06 100 ALA A N 1
ATOM 768 C CA . ALA A 1 100 ? -1.387 -0.579 -12.483 1.00 94.06 100 ALA A CA 1
ATOM 769 C C . ALA A 1 100 ? -0.177 -1.482 -12.786 1.00 94.06 100 ALA A C 1
ATOM 771 O O . ALA A 1 100 ? 0.175 -1.663 -13.948 1.00 94.06 100 ALA A O 1
ATOM 772 N N . ALA A 1 101 ? 0.403 -2.128 -11.766 1.00 91.94 101 ALA A N 1
ATOM 773 C CA . ALA A 1 101 ? 1.482 -3.098 -11.969 1.00 91.94 101 ALA A CA 1
ATOM 774 C C . ALA A 1 101 ? 1.044 -4.309 -12.805 1.00 91.94 101 ALA A C 1
ATOM 776 O O . ALA A 1 101 ? 1.825 -4.806 -13.611 1.00 91.94 101 ALA A O 1
ATOM 777 N N . TYR A 1 102 ? -0.192 -4.786 -12.639 1.00 91.69 102 TYR A N 1
ATOM 778 C CA . TYR A 1 102 ? -0.715 -5.887 -13.444 1.00 91.69 102 TYR A CA 1
ATOM 779 C C . TYR A 1 102 ? -0.760 -5.532 -14.937 1.00 91.69 102 TYR A C 1
ATOM 781 O O . TYR A 1 102 ? -0.287 -6.325 -15.754 1.00 91.69 102 TYR A O 1
ATOM 789 N N . PHE A 1 103 ? -1.276 -4.345 -15.279 1.00 89.19 103 PHE A N 1
ATOM 790 C CA . PHE A 1 103 ? -1.322 -3.862 -16.664 1.00 89.19 103 PHE A CA 1
ATOM 791 C C . PHE A 1 103 ? 0.076 -3.625 -17.235 1.00 89.19 103 PHE A C 1
ATOM 793 O O . PHE A 1 103 ? 0.377 -4.112 -18.318 1.00 89.19 103 PHE A O 1
ATOM 800 N N . MET A 1 104 ? 0.959 -2.994 -16.461 1.00 85.12 104 MET A N 1
ATOM 801 C CA . MET A 1 104 ? 2.357 -2.784 -16.839 1.00 85.12 104 MET A CA 1
ATOM 802 C C . MET A 1 104 ? 3.069 -4.096 -17.199 1.00 85.12 104 MET A C 1
ATOM 804 O O . MET A 1 104 ? 3.775 -4.175 -18.196 1.00 85.12 104 MET A O 1
ATOM 808 N N . VAL A 1 105 ? 2.883 -5.152 -16.402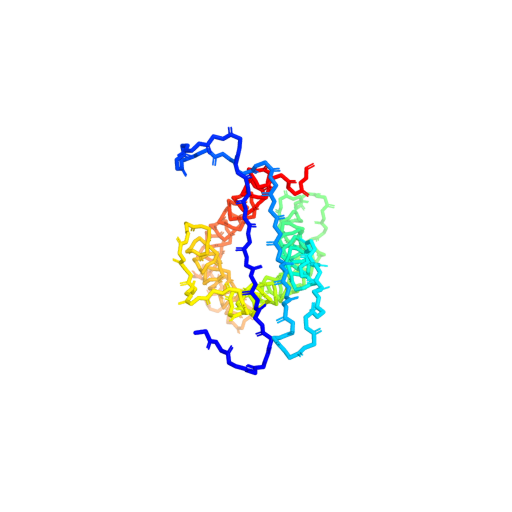 1.00 83.25 105 VAL A N 1
ATOM 809 C CA . VAL A 1 105 ? 3.514 -6.456 -16.664 1.00 83.25 105 VAL A CA 1
ATOM 810 C C . VAL A 1 105 ? 2.868 -7.175 -17.849 1.00 83.25 105 VAL A C 1
ATOM 812 O O . VAL A 1 105 ? 3.576 -7.872 -18.572 1.00 83.25 105 VAL A O 1
ATOM 815 N N . ALA A 1 106 ? 1.559 -6.996 -18.061 1.00 81.62 106 ALA A N 1
ATOM 816 C CA . ALA A 1 106 ? 0.841 -7.573 -19.198 1.00 81.62 106 ALA A CA 1
ATOM 817 C C . ALA A 1 106 ? 1.263 -6.955 -20.543 1.00 81.62 106 ALA A C 1
ATOM 819 O O . ALA A 1 106 ? 1.216 -7.637 -21.561 1.00 81.62 106 ALA A O 1
ATOM 820 N N . GLU A 1 107 ? 1.686 -5.689 -20.547 1.00 71.44 107 GLU A N 1
ATOM 821 C CA . GLU A 1 107 ? 2.218 -5.012 -21.737 1.00 71.44 107 GLU A CA 1
ATOM 822 C C . GLU A 1 107 ? 3.670 -5.406 -22.046 1.00 71.44 107 GLU A C 1
ATOM 824 O O . GLU A 1 107 ? 4.070 -5.421 -23.208 1.00 71.44 107 GLU A O 1
ATOM 829 N N . LEU A 1 108 ? 4.464 -5.720 -21.015 1.00 67.00 108 LEU A N 1
ATOM 830 C CA . LEU A 1 108 ? 5.919 -5.876 -21.131 1.00 67.00 108 LEU A CA 1
ATOM 831 C C . LEU A 1 108 ? 6.410 -7.330 -21.098 1.00 67.00 108 LEU A C 1
ATOM 833 O O . LEU A 1 108 ? 7.573 -7.580 -21.411 1.00 67.00 108 LEU A O 1
ATOM 837 N N . SER A 1 109 ? 5.598 -8.302 -20.671 1.00 64.19 109 SER A N 1
ATOM 838 C CA . SER A 1 109 ? 6.090 -9.673 -20.486 1.00 64.19 109 SER A CA 1
ATOM 839 C C . SER A 1 109 ? 5.019 -10.759 -20.559 1.00 64.19 109 SER A C 1
ATOM 841 O O . SER A 1 109 ? 3.864 -10.550 -20.201 1.00 64.19 109 SER A O 1
ATOM 843 N N . ASP A 1 110 ? 5.466 -11.980 -20.858 1.00 63.28 110 ASP A N 1
ATOM 844 C CA . ASP A 1 110 ? 4.632 -13.188 -20.866 1.00 63.28 110 ASP A CA 1
ATOM 845 C C . ASP A 1 110 ? 4.391 -13.790 -19.463 1.00 63.28 110 ASP A C 1
ATOM 847 O O . ASP A 1 110 ? 4.120 -14.987 -19.337 1.00 63.28 110 ASP A O 1
ATOM 851 N N . GLY A 1 111 ? 4.580 -13.050 -18.361 1.00 69.50 111 GLY A N 1
ATOM 852 C CA . GLY A 1 111 ? 4.368 -13.652 -17.043 1.00 69.50 111 GLY A CA 1
ATOM 853 C C . GLY A 1 111 ? 4.384 -12.717 -15.844 1.00 69.50 111 GLY A C 1
ATOM 854 O O . GLY A 1 111 ? 5.417 -12.172 -15.455 1.00 69.50 111 GLY A O 1
ATOM 855 N N . HIS A 1 112 ? 3.249 -12.667 -15.154 1.00 70.94 112 HIS A N 1
ATOM 856 C CA . HIS A 1 112 ? 3.136 -12.131 -13.802 1.00 70.94 112 HIS A CA 1
ATOM 857 C C . HIS A 1 112 ? 3.872 -13.050 -12.802 1.00 70.94 112 HIS A C 1
ATOM 859 O O . HIS A 1 112 ? 3.855 -14.267 -12.950 1.00 70.94 112 HIS A O 1
ATOM 865 N N . LEU A 1 113 ? 4.498 -12.477 -11.761 1.00 80.12 113 LEU A N 1
ATOM 866 C CA . LEU A 1 113 ? 5.163 -13.197 -10.647 1.00 80.12 113 LEU A CA 1
ATOM 867 C C . LEU A 1 113 ? 6.546 -13.841 -10.921 1.00 80.12 113 LEU A C 1
ATOM 869 O O . LEU A 1 113 ? 6.905 -14.840 -10.302 1.00 80.12 113 LEU A O 1
ATOM 873 N N . ARG A 1 114 ? 7.388 -13.265 -11.784 1.00 83.31 114 ARG A N 1
ATOM 874 C CA . ARG A 1 114 ? 8.748 -13.804 -12.040 1.00 83.31 114 ARG A CA 1
ATOM 875 C C . ARG A 1 114 ? 9.831 -13.390 -11.036 1.00 83.31 114 ARG A C 1
ATOM 877 O O . ARG A 1 114 ? 10.968 -13.820 -11.156 1.00 83.31 114 ARG A O 1
ATOM 884 N N . ALA A 1 115 ? 9.502 -12.552 -10.058 1.00 83.81 115 ALA A N 1
ATOM 885 C CA . ALA A 1 115 ? 10.463 -12.030 -9.088 1.00 83.81 115 ALA A CA 1
ATOM 886 C C . ALA A 1 115 ? 9.911 -12.117 -7.658 1.00 83.81 115 ALA A C 1
ATOM 888 O O . ALA A 1 115 ? 8.692 -12.168 -7.494 1.00 83.81 115 ALA A O 1
ATOM 889 N N . PRO A 1 116 ? 10.757 -12.060 -6.616 1.00 87.69 116 PRO A N 1
ATOM 890 C CA . PRO A 1 116 ? 10.301 -12.085 -5.223 1.00 87.69 116 PRO A CA 1
ATOM 891 C C . PRO A 1 116 ? 9.327 -10.948 -4.860 1.00 87.69 116 PRO A C 1
ATOM 893 O O . PRO A 1 116 ? 8.348 -11.171 -4.147 1.00 87.69 116 PRO A O 1
ATOM 896 N N . HIS A 1 117 ? 9.554 -9.738 -5.389 1.00 92.88 117 HIS A N 1
ATOM 897 C CA . HIS A 1 117 ? 8.749 -8.542 -5.103 1.00 92.88 117 HIS A CA 1
ATOM 898 C C . HIS A 1 117 ? 7.226 -8.741 -5.294 1.00 92.88 117 HIS A C 1
ATOM 900 O O . HIS A 1 117 ? 6.477 -8.512 -4.340 1.00 92.88 117 HIS A O 1
ATOM 906 N N . PRO A 1 118 ? 6.722 -9.198 -6.460 1.00 92.81 118 PRO A N 1
ATOM 907 C CA . PRO A 1 118 ? 5.286 -9.379 -6.659 1.00 92.81 118 PRO A CA 1
ATOM 908 C C . PRO A 1 118 ? 4.652 -10.464 -5.767 1.00 92.81 118 PRO A C 1
ATOM 910 O O . PRO A 1 118 ? 3.489 -10.306 -5.396 1.00 92.81 118 PRO A O 1
ATOM 913 N N . TYR A 1 119 ? 5.381 -11.506 -5.337 1.00 94.81 119 TYR A N 1
ATOM 914 C CA . TYR A 1 119 ? 4.863 -12.453 -4.330 1.00 94.81 119 TYR A CA 1
ATOM 915 C C . TYR A 1 119 ? 4.624 -11.762 -2.987 1.00 94.81 119 TYR A C 1
ATOM 917 O O . TYR A 1 119 ? 3.565 -11.923 -2.373 1.00 94.81 119 TYR A O 1
ATOM 925 N N . GLY A 1 120 ? 5.589 -10.943 -2.557 1.00 95.88 120 GLY A N 1
ATOM 926 C CA . GLY A 1 120 ? 5.440 -10.106 -1.372 1.00 95.88 120 GLY A CA 1
ATOM 927 C C . GLY A 1 120 ? 4.256 -9.146 -1.502 1.00 95.88 120 GLY A C 1
ATOM 928 O O . GLY A 1 120 ? 3.463 -9.024 -0.570 1.00 95.88 120 GLY A O 1
ATOM 929 N N . GLY A 1 121 ? 4.087 -8.519 -2.671 1.00 96.38 121 GLY A N 1
ATOM 930 C CA . GLY A 1 121 ? 2.972 -7.615 -2.963 1.00 96.38 121 GLY A CA 1
ATOM 931 C C . GLY A 1 121 ? 1.600 -8.280 -2.843 1.00 96.38 121 GLY A C 1
ATOM 932 O O . GLY A 1 121 ? 0.711 -7.731 -2.190 1.00 96.38 121 GLY A O 1
ATOM 933 N N . VAL A 1 122 ? 1.435 -9.489 -3.389 1.00 96.81 122 VAL A N 1
ATOM 934 C CA . VAL A 1 122 ? 0.192 -10.271 -3.251 1.00 96.81 122 VAL A CA 1
ATOM 935 C C . VAL A 1 122 ? -0.091 -10.599 -1.786 1.00 96.81 122 VAL A C 1
ATOM 937 O O . VAL A 1 122 ? -1.214 -10.402 -1.317 1.00 96.81 122 VAL A O 1
ATOM 940 N N . LEU A 1 123 ? 0.922 -11.046 -1.037 1.00 97.81 123 LEU A N 1
ATOM 941 C CA . LEU A 1 123 ? 0.767 -11.360 0.384 1.00 97.81 123 LEU A CA 1
ATOM 942 C C . LEU A 1 123 ? 0.406 -10.112 1.211 1.00 97.81 123 LEU A C 1
ATOM 944 O O . LEU A 1 123 ? -0.479 -10.168 2.073 1.00 97.81 123 LEU A O 1
ATOM 948 N N . ALA A 1 124 ? 1.047 -8.974 0.931 1.00 98.12 124 ALA A N 1
ATOM 949 C CA . ALA A 1 124 ? 0.761 -7.693 1.572 1.00 98.12 124 ALA A CA 1
ATOM 950 C C . ALA A 1 124 ? -0.672 -7.225 1.282 1.00 98.12 124 ALA A C 1
ATOM 952 O O . ALA A 1 124 ? -1.389 -6.831 2.208 1.00 98.12 124 ALA A O 1
ATOM 953 N N . LEU A 1 125 ? -1.124 -7.324 0.027 1.00 98.00 125 LEU A N 1
ATOM 954 C CA . LEU A 1 125 ? -2.487 -6.982 -0.372 1.00 98.00 125 LEU A CA 1
ATOM 955 C C . LEU A 1 125 ? -3.513 -7.887 0.321 1.00 98.00 125 LEU A C 1
ATOM 957 O O . LEU A 1 125 ? -4.445 -7.383 0.947 1.00 98.00 125 LEU A O 1
ATOM 961 N N . ALA A 1 126 ? -3.321 -9.208 0.283 1.00 98.38 126 ALA A N 1
ATOM 962 C CA . ALA A 1 126 ? -4.221 -10.163 0.928 1.00 98.38 126 ALA A CA 1
ATOM 963 C C . ALA A 1 126 ? -4.353 -9.892 2.436 1.00 98.38 126 ALA A C 1
ATOM 965 O O . ALA A 1 126 ? -5.462 -9.792 2.966 1.00 98.38 126 ALA A O 1
ATOM 966 N N . THR A 1 127 ? -3.225 -9.681 3.122 1.00 98.44 127 THR A N 1
ATOM 967 C CA . THR A 1 127 ? -3.206 -9.340 4.554 1.00 98.44 127 THR A CA 1
ATOM 968 C C . THR A 1 127 ? -3.941 -8.024 4.819 1.00 98.44 127 THR A C 1
ATOM 970 O O . THR A 1 127 ? -4.730 -7.922 5.758 1.00 98.44 127 THR A O 1
ATOM 973 N N . THR A 1 128 ? -3.748 -7.023 3.963 1.00 98.19 128 THR A N 1
ATOM 974 C CA . THR A 1 128 ? -4.410 -5.717 4.066 1.00 98.19 128 THR A CA 1
ATOM 975 C C . THR A 1 128 ? -5.934 -5.822 3.903 1.00 98.19 128 THR A C 1
ATOM 977 O O . THR A 1 128 ? -6.688 -5.209 4.665 1.00 98.19 128 THR A O 1
ATOM 980 N N . LEU A 1 129 ? -6.415 -6.661 2.980 1.00 98.19 129 LEU A N 1
ATOM 981 C CA . LEU A 1 129 ? -7.844 -6.947 2.814 1.00 98.19 129 LEU A CA 1
ATOM 982 C C . LEU A 1 129 ? -8.436 -7.662 4.040 1.00 98.19 129 LEU A C 1
ATOM 984 O O . LEU A 1 129 ? -9.538 -7.321 4.478 1.00 98.19 129 LEU A O 1
ATOM 988 N N . VAL A 1 130 ? -7.694 -8.590 4.656 1.00 98.31 130 VAL A N 1
ATOM 989 C CA . VAL A 1 130 ? -8.091 -9.224 5.928 1.00 98.31 130 VAL A CA 1
ATOM 990 C C . VAL A 1 130 ? -8.222 -8.182 7.042 1.00 98.31 130 VAL A C 1
ATOM 992 O O . VAL A 1 130 ? -9.204 -8.196 7.788 1.00 98.31 130 VAL A O 1
ATOM 995 N N . VAL A 1 131 ? -7.286 -7.232 7.145 1.00 98.12 131 VAL A N 1
ATOM 996 C CA . VAL A 1 131 ? -7.353 -6.136 8.130 1.00 98.12 131 VAL A CA 1
ATOM 997 C C . VAL A 1 131 ? -8.616 -5.299 7.944 1.00 98.12 131 VAL A C 1
ATOM 999 O O . VAL A 1 131 ? -9.290 -5.002 8.938 1.00 98.12 131 VAL A O 1
ATOM 1002 N N . LEU A 1 132 ? -8.969 -4.962 6.697 1.00 97.38 132 LEU A N 1
ATOM 1003 C CA . LEU A 1 132 ? -10.197 -4.234 6.374 1.00 97.38 132 LEU A CA 1
ATOM 1004 C C . LEU A 1 132 ? -11.442 -5.025 6.776 1.00 97.38 132 LEU A C 1
ATOM 1006 O O . LEU A 1 132 ? -12.305 -4.489 7.470 1.00 97.38 132 LEU A O 1
ATOM 1010 N N . ALA A 1 133 ? -11.517 -6.305 6.405 1.00 97.44 133 ALA A N 1
ATOM 1011 C CA . ALA A 1 133 ? -12.642 -7.172 6.748 1.00 97.44 133 ALA A CA 1
ATOM 1012 C C . ALA A 1 133 ? -12.838 -7.274 8.272 1.00 97.44 133 ALA A C 1
ATOM 1014 O O . ALA A 1 133 ? -13.957 -7.131 8.779 1.00 97.44 133 ALA A O 1
ATOM 1015 N N . LEU A 1 134 ? -11.747 -7.435 9.028 1.00 96.94 134 LEU A N 1
ATOM 1016 C CA . LEU A 1 134 ? -11.776 -7.432 10.492 1.00 96.94 134 LEU A CA 1
ATOM 1017 C C . LEU A 1 134 ? -12.206 -6.069 11.059 1.00 96.94 134 LEU A C 1
ATOM 1019 O O . LEU A 1 134 ? -12.989 -6.023 12.010 1.00 96.94 134 LEU A O 1
ATOM 1023 N N . GLY A 1 135 ? -11.742 -4.964 10.466 1.00 95.81 135 GLY A N 1
ATOM 1024 C CA . GLY A 1 135 ? -12.123 -3.603 10.854 1.00 95.81 135 GLY A CA 1
ATOM 1025 C C . GLY A 1 135 ? -13.614 -3.327 10.640 1.00 95.81 135 GLY A C 1
ATOM 1026 O O . GLY A 1 135 ? -14.290 -2.827 11.538 1.00 95.81 135 GLY A O 1
ATOM 1027 N N . LEU A 1 136 ? -14.165 -3.733 9.495 1.00 95.88 136 LEU A N 1
ATOM 1028 C CA . LEU A 1 136 ? -15.599 -3.632 9.205 1.00 95.88 136 LEU A CA 1
ATOM 1029 C C . LEU A 1 136 ? -16.428 -4.518 10.145 1.00 95.88 136 LEU A C 1
ATOM 1031 O O . LEU A 1 136 ? -17.457 -4.085 10.668 1.00 95.88 136 LEU A O 1
ATOM 1035 N N . THR A 1 137 ? -15.949 -5.729 10.440 1.00 95.44 137 THR A N 1
ATOM 1036 C CA . THR A 1 137 ? -16.601 -6.640 11.395 1.00 95.44 137 THR A CA 1
ATOM 1037 C C . THR A 1 137 ? -16.635 -6.044 12.806 1.00 95.44 137 THR A C 1
ATOM 1039 O O . THR A 1 137 ? -17.667 -6.102 13.480 1.00 95.44 137 THR A O 1
ATOM 1042 N N . PHE A 1 138 ? -15.543 -5.399 13.236 1.00 94.06 138 PHE A N 1
ATOM 1043 C CA . PHE A 1 138 ? -15.461 -4.683 14.514 1.00 94.06 138 PHE A CA 1
ATOM 1044 C C . PHE A 1 138 ? -16.500 -3.555 14.626 1.00 9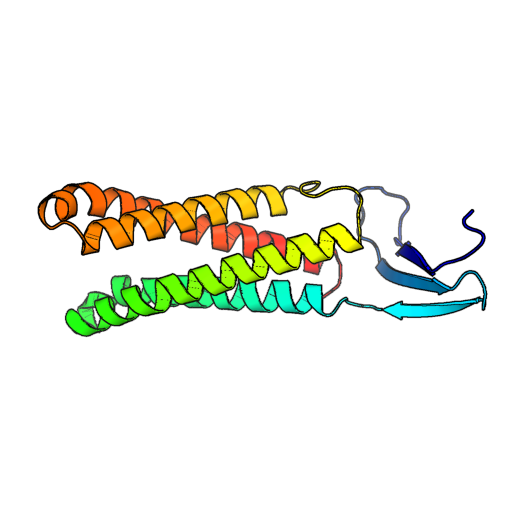4.06 138 PHE A C 1
ATOM 1046 O O . PHE A 1 138 ? -17.031 -3.299 15.711 1.00 94.06 138 PHE A O 1
ATOM 1053 N N . LEU A 1 139 ? -16.798 -2.874 13.517 1.00 93.12 139 LEU A N 1
ATOM 1054 C CA . LEU A 1 139 ? -17.798 -1.806 13.477 1.00 93.12 139 LEU A CA 1
ATOM 1055 C C . LEU A 1 139 ? -19.231 -2.346 13.490 1.00 93.12 139 LEU A C 1
ATOM 1057 O O . LEU A 1 139 ? -20.094 -1.743 14.128 1.00 93.12 139 LEU A O 1
ATOM 1061 N N . ARG A 1 140 ? -19.477 -3.481 12.825 1.00 94.88 140 ARG A N 1
ATOM 1062 C CA . ARG A 1 140 ? -20.823 -4.033 12.624 1.00 94.88 140 ARG A CA 1
ATOM 1063 C C . ARG A 1 140 ? -21.387 -4.761 13.846 1.00 94.88 140 ARG A C 1
ATOM 1065 O O . ARG A 1 140 ? -22.579 -4.644 14.106 1.00 94.88 140 ARG A O 1
ATOM 1072 N N . SER A 1 141 ? -20.569 -5.497 14.604 1.00 93.75 141 SER A N 1
ATOM 1073 C CA . SER A 1 141 ? -21.055 -6.330 15.719 1.00 93.75 141 SER A CA 1
ATOM 1074 C C . SER A 1 141 ? -20.422 -5.952 17.054 1.00 93.75 141 SER A C 1
ATOM 1076 O O . SER A 1 141 ? -19.208 -6.045 17.223 1.00 93.75 141 SER A O 1
ATOM 1078 N N . LYS A 1 142 ? -21.253 -5.577 18.041 1.00 91.19 142 LYS A N 1
ATOM 1079 C CA . LYS A 1 142 ? -20.809 -5.297 19.420 1.00 91.19 142 LYS A CA 1
ATOM 1080 C C . LYS A 1 142 ? -20.270 -6.549 20.120 1.00 91.19 142 LYS A C 1
ATOM 1082 O O . LYS A 1 142 ? -19.291 -6.439 20.851 1.00 91.19 142 LYS A O 1
ATOM 1087 N N . GLU A 1 143 ? -20.866 -7.709 19.859 1.00 93.75 143 GLU A N 1
ATOM 1088 C CA . GLU A 1 143 ? -20.489 -8.996 20.460 1.00 93.75 143 GLU A CA 1
ATOM 1089 C C . GLU A 1 143 ? -19.112 -9.468 19.986 1.00 93.75 143 GLU A C 1
ATOM 1091 O O . GLU A 1 143 ? -18.316 -10.002 20.759 1.00 93.75 143 GLU A O 1
ATOM 1096 N N . LEU A 1 144 ? -18.792 -9.216 18.713 1.00 92.56 144 LEU A N 1
ATOM 1097 C CA . LEU A 1 144 ? -17.520 -9.628 18.131 1.00 92.56 144 LEU A CA 1
ATOM 1098 C C . LEU A 1 144 ? -16.372 -8.672 18.461 1.00 92.56 144 LEU A C 1
ATOM 1100 O O . LEU A 1 144 ? -15.220 -9.081 18.331 1.00 92.56 144 LEU A O 1
ATOM 1104 N N . LYS A 1 145 ? -16.635 -7.443 18.941 1.00 91.12 145 LYS A N 1
ATOM 1105 C CA . LYS A 1 145 ? -15.595 -6.423 19.200 1.00 91.12 145 LYS A CA 1
ATOM 1106 C C . LYS A 1 145 ? -14.416 -6.953 20.005 1.00 91.12 145 LYS A C 1
ATOM 1108 O O . LYS A 1 145 ? -13.272 -6.695 19.640 1.00 91.12 145 LYS A O 1
ATOM 1113 N N . GLY A 1 146 ? -14.686 -7.684 21.087 1.00 91.75 146 GLY A N 1
ATOM 1114 C CA . GLY A 1 146 ? -13.635 -8.269 21.923 1.00 91.75 146 GLY A CA 1
ATOM 1115 C C . GLY A 1 146 ? -12.804 -9.313 21.172 1.00 91.75 146 GLY A C 1
ATOM 1116 O O . GLY A 1 146 ? -11.577 -9.297 21.257 1.00 91.75 146 GLY A O 1
ATOM 1117 N N . LYS A 1 147 ? -13.472 -10.163 20.383 1.00 95.44 147 LYS A N 1
ATOM 1118 C CA . LYS A 1 147 ? -12.867 -11.281 19.647 1.00 95.44 147 LYS A CA 1
ATOM 1119 C C . LYS A 1 147 ? -12.049 -10.818 18.439 1.00 95.44 147 LYS A C 1
ATOM 1121 O O . LYS A 1 147 ? -10.970 -11.348 18.209 1.00 95.44 147 LYS A O 1
ATOM 1126 N N . VAL A 1 148 ? -12.514 -9.809 17.696 1.00 96.94 148 VAL A N 1
ATOM 1127 C CA . VAL A 1 148 ? -11.846 -9.355 16.460 1.00 96.94 148 VAL A CA 1
ATOM 1128 C C . VAL A 1 148 ? -10.761 -8.307 16.690 1.00 96.94 148 VAL A C 1
ATOM 1130 O O . VAL A 1 148 ? -9.890 -8.132 15.842 1.00 96.94 148 VAL A O 1
ATOM 1133 N N . ARG A 1 149 ? -10.757 -7.623 17.842 1.00 94.94 149 ARG A N 1
ATOM 1134 C CA . ARG A 1 149 ? -9.815 -6.526 18.104 1.00 94.94 149 ARG A CA 1
ATOM 1135 C C . ARG A 1 149 ? -8.357 -6.978 18.075 1.00 94.94 149 ARG A C 1
ATOM 1137 O O . ARG A 1 149 ? -7.536 -6.313 17.452 1.00 94.94 149 ARG A O 1
ATOM 1144 N N . ARG A 1 150 ? -8.017 -8.069 18.769 1.00 96.50 150 ARG A N 1
ATOM 1145 C CA . ARG A 1 150 ? -6.630 -8.562 18.816 1.00 96.50 150 ARG A CA 1
ATOM 1146 C C . ARG A 1 150 ? -6.164 -9.073 17.442 1.00 96.50 150 ARG A C 1
ATOM 1148 O O . ARG A 1 150 ? -5.108 -8.613 17.016 1.00 96.50 150 ARG A O 1
ATOM 1155 N N . PRO A 1 151 ? -6.940 -9.905 16.718 1.00 98.00 151 PRO A N 1
ATOM 1156 C CA . PRO A 1 151 ? -6.629 -10.266 15.336 1.00 98.00 151 PRO A CA 1
ATOM 1157 C C . PRO A 1 151 ? -6.442 -9.058 14.415 1.00 98.00 151 PRO A C 1
ATOM 1159 O O . PRO A 1 151 ? -5.449 -9.001 13.703 1.00 98.00 151 PRO A O 1
ATOM 1162 N N . HIS A 1 152 ? -7.329 -8.057 14.475 1.00 97.44 152 HIS A N 1
ATOM 1163 C CA . HIS A 1 152 ? -7.224 -6.849 13.648 1.00 97.44 152 HIS A CA 1
ATOM 1164 C C . HIS A 1 152 ? -5.914 -6.090 13.898 1.00 97.44 152 HIS A C 1
ATOM 1166 O O . HIS A 1 152 ? -5.254 -5.670 12.955 1.00 97.44 152 HIS A O 1
ATOM 1172 N N . ILE A 1 153 ? -5.508 -5.952 15.165 1.00 96.12 153 ILE A N 1
ATOM 1173 C CA . ILE A 1 153 ? -4.253 -5.282 15.529 1.00 96.12 153 ILE A CA 1
ATOM 1174 C C . ILE A 1 153 ? -3.039 -6.074 15.024 1.00 96.12 153 ILE A C 1
ATOM 1176 O O . ILE A 1 153 ? -2.132 -5.483 14.449 1.00 96.12 153 ILE A O 1
ATOM 1180 N N . LEU A 1 154 ? -3.016 -7.396 15.227 1.00 98.00 154 LEU A N 1
ATOM 1181 C CA . LEU A 1 154 ? -1.902 -8.246 14.791 1.00 98.00 154 LEU A CA 1
ATOM 1182 C C . LEU A 1 154 ? -1.775 -8.274 13.266 1.00 98.00 154 LEU A C 1
ATOM 1184 O O . LEU A 1 154 ? -0.687 -8.052 12.741 1.00 98.00 154 LEU A O 1
ATOM 1188 N N . ALA A 1 155 ? -2.891 -8.472 12.564 1.00 97.94 155 ALA A N 1
ATOM 1189 C CA . ALA A 1 155 ? -2.934 -8.420 11.110 1.00 97.94 155 ALA A CA 1
ATOM 1190 C C . ALA A 1 155 ? -2.542 -7.028 10.591 1.00 97.94 155 ALA A C 1
ATOM 1192 O O . ALA A 1 155 ? -1.829 -6.931 9.600 1.00 97.94 155 ALA A O 1
ATOM 1193 N N . GLY A 1 156 ? -2.940 -5.953 11.283 1.00 97.56 156 GLY A N 1
ATOM 1194 C CA . GLY A 1 156 ? -2.559 -4.582 10.943 1.00 97.56 156 GLY A CA 1
ATOM 1195 C C . GLY A 1 156 ? -1.052 -4.349 11.032 1.00 97.56 156 GLY A C 1
ATOM 1196 O O . GLY A 1 156 ? -0.471 -3.752 10.131 1.00 97.56 156 GLY A O 1
ATOM 1197 N N . TYR A 1 157 ? -0.400 -4.862 12.081 1.00 97.75 157 TYR A N 1
ATOM 1198 C CA . TYR A 1 157 ? 1.060 -4.808 12.191 1.00 97.75 157 TYR A CA 1
ATOM 1199 C C . TYR A 1 157 ? 1.751 -5.589 11.083 1.00 97.75 157 TYR A C 1
ATOM 1201 O O . TYR A 1 157 ? 2.667 -5.065 10.454 1.00 97.75 157 TYR A O 1
ATOM 1209 N N . LEU A 1 158 ? 1.292 -6.814 10.831 1.00 98.31 158 LEU A N 1
ATOM 1210 C CA . LEU A 1 158 ? 1.840 -7.648 9.772 1.00 98.31 158 LEU A CA 1
ATOM 1211 C C . LEU A 1 158 ? 1.687 -6.974 8.401 1.00 98.31 158 LEU A C 1
ATOM 1213 O O . LEU A 1 158 ? 2.656 -6.905 7.656 1.00 98.31 158 LEU A O 1
ATOM 1217 N N . ALA A 1 159 ? 0.513 -6.410 8.102 1.00 98.31 159 ALA A N 1
ATOM 1218 C CA . ALA A 1 159 ? 0.259 -5.685 6.860 1.00 98.31 159 ALA A CA 1
ATOM 1219 C C . ALA A 1 159 ? 1.199 -4.483 6.691 1.00 98.31 159 ALA A C 1
ATOM 1221 O O . ALA A 1 159 ? 1.786 -4.331 5.627 1.00 98.31 159 ALA A O 1
ATOM 1222 N N . LEU A 1 160 ? 1.392 -3.657 7.728 1.00 98.06 160 LEU A N 1
ATOM 1223 C CA . LEU A 1 160 ? 2.303 -2.505 7.658 1.00 98.06 160 LEU A CA 1
ATOM 1224 C C . LEU A 1 160 ? 3.758 -2.924 7.421 1.00 98.06 160 LEU A C 1
ATOM 1226 O O . LEU A 1 160 ? 4.450 -2.287 6.632 1.00 98.06 160 LEU A O 1
ATOM 1230 N N . ILE A 1 161 ? 4.215 -3.990 8.085 1.00 98.31 161 ILE A N 1
ATOM 1231 C CA . ILE A 1 161 ? 5.568 -4.527 7.897 1.00 98.31 161 ILE A CA 1
ATOM 1232 C C . ILE A 1 161 ? 5.732 -5.059 6.472 1.00 98.31 161 ILE A C 1
ATOM 1234 O O . ILE A 1 161 ? 6.698 -4.708 5.803 1.00 98.31 161 ILE A O 1
ATOM 1238 N N . LEU A 1 162 ? 4.779 -5.860 5.987 1.00 98.25 162 LEU A N 1
ATOM 1239 C CA . LEU A 1 162 ? 4.812 -6.409 4.632 1.00 98.25 162 LEU A CA 1
ATOM 1240 C C . LEU A 1 162 ? 4.775 -5.306 3.572 1.00 98.25 162 LEU A C 1
ATOM 1242 O O . LEU A 1 162 ? 5.582 -5.337 2.652 1.00 98.25 162 LEU A O 1
ATOM 1246 N N . LEU A 1 163 ? 3.891 -4.315 3.717 1.00 98.19 163 LEU A N 1
ATOM 1247 C CA . LEU A 1 163 ? 3.830 -3.164 2.815 1.00 98.19 163 LEU A CA 1
ATOM 1248 C C . LEU A 1 163 ? 5.160 -2.408 2.791 1.00 98.19 163 LEU A C 1
ATOM 1250 O O . LEU A 1 163 ? 5.648 -2.094 1.713 1.00 98.19 163 LEU A O 1
ATOM 1254 N N . LEU A 1 164 ? 5.777 -2.169 3.952 1.00 97.69 164 LEU A N 1
ATOM 1255 C CA . LEU A 1 164 ? 7.076 -1.504 4.024 1.00 97.69 164 LEU A CA 1
ATOM 1256 C C . LEU A 1 164 ? 8.175 -2.321 3.336 1.00 97.69 164 LEU A C 1
ATOM 1258 O O . LEU A 1 164 ? 8.898 -1.775 2.511 1.00 97.69 164 LEU A O 1
ATOM 1262 N N . ILE A 1 165 ? 8.281 -3.619 3.639 1.00 97.75 165 ILE A N 1
ATOM 1263 C CA . ILE A 1 165 ? 9.273 -4.514 3.023 1.00 97.75 165 ILE A CA 1
ATOM 1264 C C . ILE A 1 165 ? 9.089 -4.546 1.506 1.00 97.75 165 ILE A C 1
ATOM 1266 O O . ILE A 1 165 ? 10.057 -4.402 0.766 1.00 97.75 165 ILE A O 1
ATOM 1270 N N . VAL A 1 166 ? 7.853 -4.696 1.029 1.00 97.69 166 VAL A N 1
ATOM 1271 C CA . VAL A 1 166 ? 7.555 -4.750 -0.405 1.00 97.69 166 VAL A CA 1
ATOM 1272 C C . VAL A 1 166 ? 7.877 -3.419 -1.074 1.00 97.69 166 VAL A C 1
ATOM 1274 O O . VAL A 1 166 ? 8.571 -3.422 -2.086 1.00 97.69 166 VAL A O 1
ATOM 1277 N N . SER A 1 167 ? 7.461 -2.284 -0.509 1.00 96.44 167 SER A N 1
ATOM 1278 C CA . SER A 1 167 ? 7.780 -0.966 -1.068 1.00 96.44 167 SER A CA 1
ATOM 1279 C C . SER A 1 167 ? 9.281 -0.696 -1.104 1.00 96.44 167 SER A C 1
ATOM 1281 O O . SER A 1 167 ? 9.779 -0.232 -2.125 1.00 96.44 167 SER A O 1
ATOM 1283 N N . VAL A 1 168 ? 10.015 -1.042 -0.042 1.00 96.06 168 VAL A N 1
ATOM 1284 C CA . VAL A 1 168 ? 11.479 -0.918 -0.018 1.00 96.06 168 VAL A CA 1
ATOM 1285 C C . VAL A 1 168 ? 12.117 -1.859 -1.034 1.00 96.06 168 VAL A C 1
ATOM 1287 O O . VAL A 1 168 ? 12.983 -1.422 -1.772 1.00 96.06 168 VAL A O 1
ATOM 1290 N N . SER A 1 169 ? 11.668 -3.112 -1.150 1.00 94.81 169 SER A N 1
ATOM 1291 C CA . SER A 1 169 ? 12.199 -4.039 -2.163 1.00 94.81 169 SER A CA 1
ATOM 1292 C C . SER A 1 169 ? 11.950 -3.555 -3.595 1.00 94.81 169 SER A C 1
ATOM 1294 O O . SER A 1 169 ? 12.804 -3.733 -4.452 1.00 94.81 169 SER A O 1
ATOM 1296 N N . GLY A 1 170 ? 10.805 -2.913 -3.859 1.00 91.81 170 GLY A N 1
ATOM 1297 C CA . GLY A 1 170 ? 10.516 -2.306 -5.159 1.00 91.81 170 GLY A CA 1
ATOM 1298 C C . GLY A 1 170 ? 11.411 -1.099 -5.436 1.00 91.81 170 GLY A C 1
ATOM 1299 O O . GLY A 1 170 ? 11.913 -0.954 -6.544 1.00 91.81 170 GLY A O 1
ATOM 1300 N N . LEU A 1 171 ? 11.662 -0.276 -4.413 1.00 90.94 171 LEU A N 1
ATOM 1301 C CA . LEU A 1 171 ? 12.563 0.872 -4.500 1.00 90.94 171 LEU A CA 1
ATOM 1302 C C . LEU A 1 171 ? 14.034 0.461 -4.663 1.00 90.94 171 LEU A C 1
ATOM 1304 O O . LEU A 1 171 ? 14.744 1.050 -5.465 1.00 90.94 171 LEU A O 1
ATOM 1308 N N . LEU A 1 172 ? 14.495 -0.553 -3.929 1.00 90.62 172 LEU A N 1
ATOM 1309 C CA . LEU A 1 172 ? 15.841 -1.108 -4.086 1.00 90.62 172 LEU A CA 1
ATOM 1310 C C . LEU A 1 172 ? 16.014 -1.688 -5.476 1.00 90.62 172 LEU A C 1
ATOM 1312 O O . LEU A 1 172 ? 16.996 -1.379 -6.136 1.00 90.62 172 LEU A O 1
ATOM 1316 N N . ARG A 1 173 ? 15.005 -2.423 -5.956 1.00 84.69 173 ARG A N 1
ATOM 1317 C CA . ARG A 1 173 ? 15.021 -2.914 -7.322 1.00 84.69 173 ARG A CA 1
ATOM 1318 C C . ARG A 1 173 ? 15.141 -1.770 -8.310 1.00 84.69 173 ARG A C 1
ATOM 1320 O O . ARG A 1 173 ? 15.833 -1.960 -9.277 1.00 84.69 173 ARG A O 1
ATOM 1327 N N . LEU A 1 174 ? 14.520 -0.612 -8.084 1.00 82.25 174 LEU A N 1
ATOM 1328 C CA . LEU A 1 174 ? 14.692 0.568 -8.942 1.00 82.25 174 LEU A CA 1
ATOM 1329 C C . LEU A 1 174 ? 16.095 1.175 -8.909 1.00 82.25 174 LEU A C 1
ATOM 1331 O O . LEU A 1 174 ? 16.573 1.627 -9.946 1.00 82.25 174 LEU A O 1
ATOM 1335 N N . LEU A 1 175 ? 16.733 1.182 -7.741 1.00 82.50 175 LEU A N 1
ATOM 1336 C CA . LEU A 1 175 ? 18.100 1.674 -7.561 1.00 82.50 175 LEU A CA 1
ATOM 1337 C C . LEU A 1 175 ? 19.124 0.743 -8.214 1.00 82.50 175 LEU A C 1
ATOM 1339 O O . LEU A 1 175 ? 19.977 1.212 -8.954 1.00 82.50 175 LEU A O 1
ATOM 1343 N N . GLU A 1 176 ? 18.989 -0.573 -8.019 1.00 76.94 176 GLU A N 1
ATOM 1344 C CA . GLU A 1 176 ? 19.753 -1.604 -8.750 1.00 76.94 176 GLU A CA 1
ATOM 1345 C C . GLU A 1 176 ? 19.577 -1.463 -10.258 1.00 76.94 176 GLU A C 1
ATOM 1347 O O . GLU A 1 176 ? 20.401 -1.876 -11.050 1.00 76.94 176 GLU A O 1
ATOM 1352 N N . LEU A 1 177 ? 18.462 -0.882 -10.655 1.00 69.81 177 LEU A N 1
ATOM 1353 C CA . LEU A 1 177 ? 18.074 -0.653 -12.020 1.00 69.81 177 LEU A CA 1
ATOM 1354 C C . LEU A 1 177 ? 18.503 0.753 -12.510 1.00 69.81 177 LEU A C 1
ATOM 1356 O O . LEU A 1 177 ? 18.260 1.062 -13.670 1.00 69.81 177 LEU A O 1
ATOM 1360 N N . GLY A 1 178 ? 19.119 1.609 -11.694 1.00 70.25 178 GLY A N 1
ATOM 1361 C CA . GLY A 1 178 ? 19.617 2.928 -12.114 1.00 70.25 178 GLY A CA 1
ATOM 1362 C C . GLY A 1 178 ? 18.533 3.965 -12.447 1.00 70.25 178 GLY A C 1
ATOM 1363 O O . GLY A 1 178 ? 18.768 4.866 -13.242 1.00 70.25 178 GLY A O 1
ATOM 1364 N N . TRP A 1 179 ? 17.319 3.831 -11.900 1.00 63.09 179 TRP A N 1
ATOM 1365 C CA . TRP A 1 179 ? 16.206 4.770 -12.168 1.00 63.09 179 TRP A CA 1
ATOM 1366 C C . TRP A 1 179 ? 16.153 5.966 -11.208 1.00 63.09 179 TRP A C 1
ATOM 1368 O O . TRP A 1 179 ? 15.299 6.840 -11.363 1.00 63.09 179 TRP A O 1
ATOM 1378 N N . LEU A 1 180 ? 17.027 5.985 -10.201 1.00 59.81 180 LEU A N 1
ATOM 1379 C CA . LEU A 1 180 ? 17.170 7.013 -9.168 1.00 59.81 180 LEU A CA 1
ATOM 1380 C C . LEU A 1 180 ? 18.654 7.218 -8.876 1.00 59.81 180 LEU A C 1
ATOM 1382 O O . LEU A 1 180 ? 19.031 8.388 -8.650 1.00 59.81 180 LEU A O 1
#

Sequence (180 aa):
MPRNGTLTILWAIGDSDEFDDVHAERGAGSIEVRTGTSEETETTPVYTMHMALIALGVGLAFSSYLPIRLKGRFPKRRWFKLHIYLAPIAIGGVILGVTAAYFMVAELSDGHLRAPHPYGGVLALATTLVVLALGLTFLRSKELKGKVRRPHILAGYLALILLLIVSVSGLLRLLELGWL

Secondary structure (DSSP, 8-state):
--SSSEEEEEEEEESSS-TTSPEEEEEEEEEETTT--EEEESS-HHHHHHHHHHHHHHHHHHHHHHHHHTTTTS-HHHHHHHHHHHHHHHHHHHHHHHHHHHHHHHHH-S-TT-SHHHHHHHHHHHHHHHHHHHHHHHHH-TTTHHHHHHHHHHHHHHHHHHHHHHHHHHHHHHHHTT--

pLDDT: mean 87.0, std 11.22, range [58.78, 98.44]

Foldseek 3Di:
DDQFDKDKDWDFACPDPDPPAFTPDIWIWIAGNPPRDIDTDRDDPLRVLLLVLLVQLLVLLVVLCVCVVVVVPDPPVVSVVSNVVSLVSSLVSLVVSVVSVVVVCVVPDPDDPPDPLVVLSVVLNVLSVVLVVLVVVCVPDPVCVVVSVVVSVVSSVVSSVSSVVSSVVVVVVCVSNVVD

Radius of gyration: 21.18 Å; chains: 1; bounding box: 51×28×67 Å